Protein AF-A0A182MGD8-F1 (afdb_monomer_lite)

InterPro domains:
  IPR002557 Chitin binding domain [PF01607] (47-99)
  IPR002557 Chitin binding domain [PS50940] (41-101)
  IPR036508 Chitin binding domain superfamily [SSF57625] (47-103)

pLDDT: mean 70.52, std 20.49, range [36.03, 96.44]

Radius of gyration: 28.01 Å; chains: 1; bounding box: 87×65×69 Å

Structure (mmCIF, N/CA/C/O backbone):
data_AF-A0A182MGD8-F1
#
_entry.id   AF-A0A182MGD8-F1
#
loop_
_atom_site.group_PDB
_atom_site.id
_atom_site.type_symbol
_atom_site.label_atom_id
_atom_site.label_alt_id
_atom_site.label_comp_id
_atom_site.label_asym_id
_atom_site.label_entity_id
_atom_site.label_seq_id
_atom_site.pdbx_PDB_ins_code
_atom_site.Cartn_x
_atom_site.Cartn_y
_atom_site.Cartn_z
_atom_site.occupancy
_atom_site.B_iso_or_equiv
_atom_site.auth_seq_id
_atom_site.auth_comp_id
_atom_site.auth_asym_id
_atom_site.auth_atom_id
_atom_site.pdbx_PDB_model_num
ATOM 1 N N . MET A 1 1 ? -35.215 -38.784 -53.516 1.00 38.00 1 MET A N 1
ATOM 2 C CA . MET A 1 1 ? -35.108 -40.258 -53.424 1.00 38.00 1 MET A CA 1
ATOM 3 C C . MET A 1 1 ? -33.955 -40.534 -52.460 1.00 38.00 1 MET A C 1
ATOM 5 O O . MET A 1 1 ? -32.856 -40.111 -52.773 1.00 38.00 1 MET A O 1
ATOM 9 N N . ALA A 1 2 ? -34.233 -40.740 -51.165 1.00 36.03 2 ALA A N 1
ATOM 10 C CA . ALA A 1 2 ? -34.383 -42.044 -50.481 1.00 36.03 2 ALA A CA 1
ATOM 11 C C . ALA A 1 2 ? -33.079 -42.882 -50.556 1.00 36.03 2 ALA A C 1
ATOM 13 O O . ALA A 1 2 ? -32.548 -43.031 -51.644 1.00 36.03 2 ALA A O 1
ATOM 14 N N . ALA A 1 3 ? -32.499 -43.445 -49.492 1.00 43.97 3 ALA A N 1
ATOM 15 C CA . ALA A 1 3 ? -33.046 -43.813 -48.193 1.00 43.97 3 ALA A CA 1
ATOM 16 C C . ALA A 1 3 ? -31.959 -43.903 -47.097 1.00 43.97 3 ALA A C 1
ATOM 18 O O . ALA A 1 3 ? -30.761 -43.964 -47.356 1.00 43.97 3 ALA A O 1
ATOM 19 N N . THR A 1 4 ? -32.474 -43.914 -45.877 1.00 48.12 4 THR A N 1
ATOM 20 C CA . THR A 1 4 ? -31.921 -44.256 -44.564 1.00 48.12 4 THR A CA 1
ATOM 21 C C . THR A 1 4 ? -31.026 -45.497 -44.511 1.00 48.12 4 THR A C 1
ATOM 23 O O . THR A 1 4 ? -31.347 -46.490 -45.156 1.00 48.12 4 THR A O 1
ATOM 26 N N . PHE A 1 5 ? -30.048 -45.500 -43.598 1.00 42.34 5 PHE A N 1
ATOM 27 C CA . PHE A 1 5 ? -29.641 -46.704 -42.866 1.00 42.34 5 PHE A CA 1
ATOM 28 C C . PHE A 1 5 ? -29.402 -46.353 -41.392 1.00 42.34 5 PHE A C 1
ATOM 30 O O . PHE A 1 5 ? -28.516 -45.572 -41.056 1.00 42.34 5 PHE A O 1
ATOM 37 N N . ASP A 1 6 ? -30.259 -46.919 -40.550 1.00 46.91 6 ASP A N 1
ATOM 38 C CA . ASP A 1 6 ? -30.158 -47.011 -39.097 1.00 46.91 6 ASP A CA 1
ATOM 39 C C . ASP A 1 6 ? -29.576 -48.397 -38.774 1.00 46.91 6 ASP A C 1
ATOM 41 O O . ASP A 1 6 ? -30.023 -49.389 -39.357 1.00 46.91 6 ASP A O 1
ATOM 45 N N . TYR A 1 7 ? -28.580 -48.471 -37.889 1.00 38.00 7 TYR A N 1
ATOM 46 C CA . TYR A 1 7 ? -28.274 -49.698 -37.151 1.00 38.00 7 TYR A CA 1
ATOM 47 C C . TYR A 1 7 ? -27.494 -49.355 -35.876 1.00 38.00 7 TYR A C 1
ATOM 49 O O . TYR A 1 7 ? -26.284 -49.118 -35.898 1.00 38.00 7 TYR A O 1
ATOM 57 N N . GLY A 1 8 ? -28.211 -49.276 -34.757 1.00 39.50 8 GLY A N 1
ATOM 58 C CA . GLY A 1 8 ? -27.631 -49.199 -33.420 1.00 39.50 8 GLY A CA 1
ATOM 59 C C . GLY A 1 8 ? -27.069 -50.533 -32.900 1.00 39.50 8 GLY A C 1
ATOM 60 O O . GLY A 1 8 ? -27.438 -51.595 -33.387 1.00 39.50 8 GLY A O 1
ATOM 61 N N . SER A 1 9 ? -26.237 -50.387 -31.853 1.00 38.31 9 SER A N 1
ATOM 62 C CA . SER A 1 9 ? -25.776 -51.361 -30.831 1.00 38.31 9 SER A CA 1
ATOM 63 C C . SER A 1 9 ? -24.936 -52.563 -31.334 1.00 38.31 9 SER A C 1
ATOM 65 O O . SER A 1 9 ? -25.166 -53.101 -32.401 1.00 38.31 9 SER A O 1
ATOM 67 N N . GLU A 1 10 ? -23.893 -53.076 -30.672 1.00 43.12 10 GLU A N 1
ATOM 68 C CA . GLU A 1 10 ? -23.398 -52.997 -29.294 1.00 43.12 10 GLU A CA 1
ATOM 69 C C . GLU A 1 10 ? -22.041 -53.764 -29.226 1.00 43.12 10 GLU A C 1
ATOM 71 O O . GLU A 1 10 ? -21.705 -54.497 -30.151 1.00 43.12 10 GLU A O 1
ATOM 76 N N . VAL A 1 11 ? -21.324 -53.688 -28.091 1.00 38.84 11 VAL A N 1
ATOM 77 C CA . VAL A 1 11 ? -20.239 -54.610 -27.641 1.00 38.84 11 VAL A CA 1
ATOM 78 C C . VAL A 1 11 ? -18.909 -54.535 -28.437 1.00 38.84 11 VAL A C 1
ATOM 80 O O . VAL A 1 11 ? -18.808 -54.919 -29.589 1.00 38.84 11 VAL A O 1
ATOM 83 N N . THR A 1 12 ? -17.757 -54.137 -27.890 1.00 39.09 12 THR A N 1
ATOM 84 C CA . THR A 1 12 ? -17.084 -54.786 -26.757 1.00 39.09 12 THR A CA 1
ATOM 85 C C . THR A 1 12 ? -15.942 -53.895 -26.262 1.00 39.09 12 THR A C 1
ATOM 87 O O . THR A 1 12 ? -15.106 -53.427 -27.031 1.00 39.09 12 THR A O 1
ATOM 90 N N . ARG A 1 13 ? -15.910 -53.679 -24.947 1.00 50.94 13 ARG A N 1
ATOM 91 C CA . ARG A 1 13 ? -14.825 -53.027 -24.213 1.00 50.94 13 ARG A CA 1
ATOM 92 C C . ARG A 1 13 ? -13.530 -53.826 -24.385 1.00 50.94 13 ARG A C 1
ATOM 94 O O . ARG A 1 13 ? -13.480 -54.974 -23.957 1.00 50.94 13 ARG A O 1
ATOM 101 N N . VAL A 1 14 ? -12.474 -53.198 -24.894 1.00 52.28 14 VAL A N 1
ATOM 102 C CA . VAL A 1 14 ? -11.101 -53.625 -24.599 1.00 52.28 14 VAL A CA 1
ATOM 103 C C . VAL A 1 14 ? -10.503 -52.555 -23.700 1.00 52.28 14 VAL A C 1
ATOM 105 O O . VAL A 1 14 ? -10.047 -51.505 -24.143 1.00 52.28 14 VAL A O 1
ATOM 108 N N . ALA A 1 15 ? -10.616 -52.803 -22.399 1.00 48.25 15 ALA A N 1
ATOM 109 C CA . ALA A 1 15 ? -9.824 -52.122 -21.396 1.00 48.25 15 ALA A CA 1
ATOM 110 C C . ALA A 1 15 ? -8.348 -52.468 -21.628 1.00 48.25 15 ALA A C 1
ATOM 112 O O . ALA A 1 15 ? -8.035 -53.631 -21.879 1.00 48.25 15 ALA A O 1
ATOM 113 N N . ASN A 1 16 ? -7.458 -51.478 -21.544 1.00 41.53 16 ASN A N 1
ATOM 114 C CA . ASN A 1 16 ? -6.360 -51.471 -20.571 1.00 41.53 16 ASN A CA 1
ATOM 115 C C . ASN A 1 16 ? -5.402 -50.299 -20.828 1.00 41.53 16 ASN A C 1
ATOM 117 O O . ASN A 1 16 ? -4.716 -50.260 -21.845 1.00 41.53 16 ASN A O 1
ATOM 121 N N . GLY A 1 17 ? -5.278 -49.418 -19.828 1.00 43.91 17 GLY A N 1
ATOM 122 C CA . GLY A 1 17 ? -3.981 -48.812 -19.527 1.00 43.91 17 GLY A CA 1
ATOM 123 C C . GLY A 1 17 ? -3.841 -47.295 -19.626 1.00 43.91 17 GLY A C 1
ATOM 124 O O . GLY A 1 17 ? -2.843 -46.840 -20.171 1.00 43.91 17 GLY A O 1
ATOM 125 N N . LEU A 1 18 ? -4.725 -46.503 -19.014 1.00 52.28 18 LEU A N 1
ATOM 126 C CA . LEU A 1 18 ? -4.308 -45.209 -18.462 1.00 52.28 18 LEU A CA 1
ATOM 127 C C . LEU A 1 18 ? -4.699 -45.178 -16.990 1.00 52.28 18 LEU A C 1
ATOM 129 O O . LEU A 1 18 ? -5.846 -45.402 -16.628 1.00 52.28 18 LEU A O 1
ATOM 133 N N . ARG A 1 19 ? -3.676 -45.036 -16.152 1.00 57.84 19 ARG A N 1
ATOM 134 C CA . ARG A 1 19 ? -3.755 -45.142 -14.701 1.00 57.84 19 ARG A CA 1
ATOM 135 C C . ARG A 1 19 ? -4.538 -43.951 -14.167 1.00 57.84 19 ARG A C 1
ATOM 137 O O . ARG A 1 19 ? -4.042 -42.828 -14.194 1.00 57.84 19 ARG A O 1
ATOM 144 N N . ASP A 1 20 ? -5.723 -44.229 -13.649 1.00 47.41 20 ASP A N 1
ATOM 145 C CA . ASP A 1 20 ? -6.384 -43.381 -12.674 1.00 47.41 20 ASP A CA 1
ATOM 146 C C . ASP A 1 20 ? -5.473 -43.269 -11.446 1.00 47.41 20 ASP A C 1
ATOM 148 O O . ASP A 1 20 ? -5.180 -44.274 -10.795 1.00 47.41 20 ASP A O 1
ATOM 152 N N . ASN A 1 21 ? -5.020 -42.058 -11.112 1.00 48.22 21 ASN A N 1
ATOM 153 C CA . ASN A 1 21 ? -4.635 -41.773 -9.734 1.00 48.22 21 ASN A CA 1
ATOM 154 C C . ASN A 1 21 ? -5.731 -40.934 -9.088 1.00 48.22 21 ASN A C 1
ATOM 156 O O . ASN A 1 21 ? -5.732 -39.704 -9.118 1.00 48.22 21 ASN A O 1
ATOM 160 N N . GLN A 1 22 ? -6.701 -41.691 -8.588 1.00 53.28 22 GLN A N 1
ATOM 16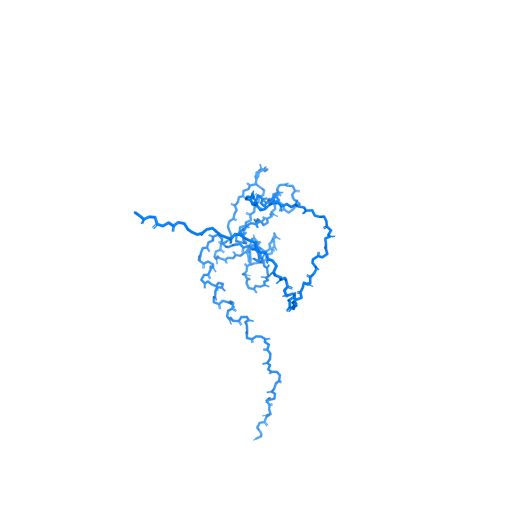1 C CA . GLN A 1 22 ? -7.630 -41.405 -7.511 1.00 53.28 22 GLN A CA 1
ATOM 162 C C . GLN A 1 22 ? -7.348 -40.092 -6.754 1.00 53.28 22 GLN A C 1
ATOM 164 O O . GLN A 1 22 ? -6.451 -39.994 -5.917 1.00 53.28 22 GLN A O 1
ATOM 169 N N . HIS A 1 23 ? -8.189 -39.088 -6.998 1.00 48.56 23 HIS A N 1
ATOM 170 C CA . HIS A 1 23 ? -8.387 -37.980 -6.073 1.00 48.56 23 HIS A CA 1
ATOM 171 C C . HIS A 1 23 ? -9.139 -38.518 -4.848 1.00 48.56 23 HIS A C 1
ATOM 173 O O . HIS A 1 23 ? -10.314 -38.884 -4.943 1.00 48.56 23 HIS A O 1
ATOM 179 N N . CYS A 1 24 ? -8.459 -38.604 -3.705 1.00 60.12 24 CYS A N 1
ATOM 180 C CA . CYS A 1 24 ? -9.096 -38.942 -2.438 1.00 60.12 24 CYS A CA 1
ATOM 181 C C . CYS A 1 24 ? -10.016 -37.793 -2.017 1.00 60.12 24 CYS A C 1
ATOM 183 O O . CYS A 1 24 ? -9.575 -36.715 -1.627 1.00 60.12 24 CYS A O 1
ATOM 185 N N . THR A 1 25 ? -11.315 -38.047 -2.119 1.00 59.75 25 THR A N 1
ATOM 186 C CA . THR A 1 25 ? -12.393 -37.191 -1.647 1.00 59.75 25 THR A CA 1
ATOM 187 C C . THR A 1 25 ? -12.327 -36.990 -0.135 1.00 59.75 25 THR A C 1
ATOM 189 O O . THR A 1 25 ? -12.546 -37.932 0.626 1.00 59.75 25 THR A O 1
ATOM 192 N N . SER A 1 26 ? -12.198 -35.741 0.298 1.00 53.34 26 SER A N 1
ATOM 193 C CA . SER A 1 26 ? -12.867 -35.264 1.507 1.00 53.34 26 SER A CA 1
ATOM 194 C C . SER A 1 26 ? -13.467 -33.878 1.249 1.00 53.34 26 SER A C 1
ATOM 196 O O . SER A 1 26 ? -12.774 -32.902 1.001 1.00 53.34 26 SER A O 1
ATOM 198 N N . GLY A 1 27 ? -14.804 -33.864 1.220 1.00 52.81 27 GLY A N 1
ATOM 199 C CA . GLY A 1 27 ? -15.729 -32.732 1.348 1.00 52.81 27 GLY A CA 1
ATOM 200 C C . GLY A 1 27 ? -15.234 -31.315 1.043 1.00 52.81 27 GLY A C 1
ATOM 201 O O . GLY A 1 27 ? -14.573 -30.694 1.859 1.00 52.81 27 GLY A O 1
ATOM 202 N N . HIS A 1 28 ? -15.710 -30.736 -0.060 1.00 53.28 28 HIS A N 1
ATOM 203 C CA . HIS A 1 28 ? -16.777 -29.721 -0.071 1.00 53.28 28 HIS A CA 1
ATOM 204 C C . HIS A 1 28 ? -16.834 -29.069 -1.459 1.00 53.28 28 HIS A C 1
ATOM 206 O O . HIS A 1 28 ? -15.906 -28.411 -1.918 1.00 53.28 28 HIS A O 1
ATOM 212 N N . ARG A 1 29 ? -17.976 -29.241 -2.133 1.00 67.62 29 ARG A N 1
ATOM 213 C CA . ARG A 1 29 ? -18.335 -28.513 -3.354 1.00 67.62 29 ARG A CA 1
ATOM 214 C C . ARG A 1 29 ? -18.252 -27.008 -3.095 1.00 67.62 29 ARG A C 1
ATOM 216 O O . ARG A 1 29 ? -19.014 -26.536 -2.256 1.00 67.62 29 ARG A O 1
ATOM 223 N N . LYS A 1 30 ?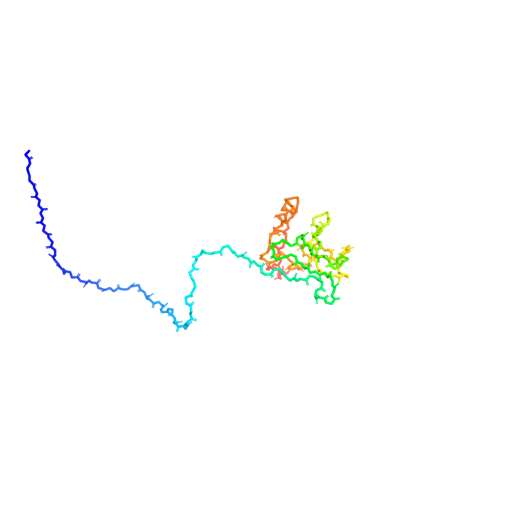 -17.513 -26.247 -3.905 1.00 47.22 30 LYS A N 1
ATOM 224 C CA . LYS A 1 30 ? -17.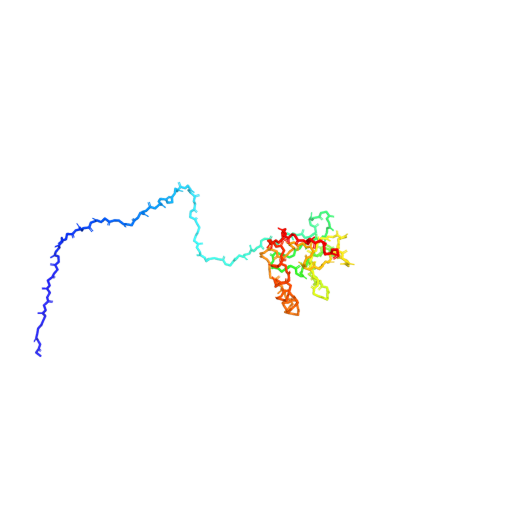956 -24.900 -4.296 1.00 47.22 30 LYS A CA 1
ATOM 225 C C . LYS A 1 30 ? -17.702 -24.669 -5.779 1.00 47.22 30 LYS A C 1
ATOM 227 O O . LYS A 1 30 ? -16.628 -24.918 -6.310 1.00 47.22 30 LYS A O 1
ATOM 232 N N . ARG A 1 31 ? -18.794 -24.282 -6.427 1.00 52.81 31 ARG A N 1
ATOM 233 C CA . ARG A 1 31 ? -18.931 -23.956 -7.839 1.00 52.81 31 ARG A CA 1
ATOM 234 C C . ARG A 1 31 ? -18.006 -22.786 -8.180 1.00 52.81 31 ARG A C 1
ATOM 236 O O . ARG A 1 31 ? -17.889 -21.850 -7.395 1.00 52.81 31 ARG A O 1
ATOM 243 N N . LEU A 1 32 ? -17.396 -22.847 -9.359 1.00 63.09 32 LEU A N 1
ATOM 244 C CA . LEU A 1 32 ? -16.816 -21.687 -10.029 1.00 63.09 32 LEU A CA 1
ATOM 245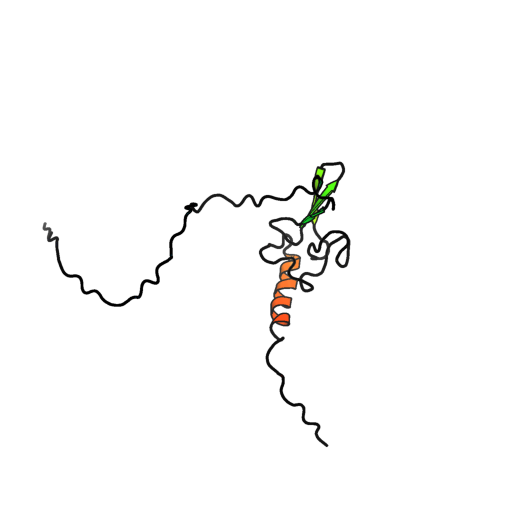 C C . LEU A 1 32 ? -17.941 -20.683 -10.345 1.00 63.09 32 LEU A C 1
ATOM 247 O O . LEU A 1 32 ? -19.059 -21.105 -10.641 1.00 63.09 32 LEU A O 1
ATOM 251 N N . ALA A 1 33 ? -17.600 -19.392 -10.317 1.00 53.97 33 ALA A N 1
ATOM 252 C CA . ALA A 1 33 ? -18.427 -18.209 -10.607 1.00 53.97 33 ALA A CA 1
ATOM 253 C C . ALA A 1 33 ? -19.083 -17.502 -9.401 1.00 53.97 33 ALA A C 1
ATOM 255 O O . ALA A 1 33 ? -20.293 -17.525 -9.201 1.00 53.97 33 ALA A O 1
ATOM 256 N N . SER A 1 34 ? -18.258 -16.755 -8.667 1.00 44.12 34 SER A N 1
ATOM 257 C CA . SER A 1 34 ? -18.611 -15.434 -8.135 1.00 44.12 34 SER A CA 1
ATOM 258 C C . SER A 1 34 ? -17.307 -14.677 -7.901 1.00 44.12 34 SER A C 1
ATOM 260 O O . SER A 1 34 ? -16.424 -15.202 -7.225 1.00 44.12 34 SER A O 1
ATOM 262 N N . ALA A 1 35 ? -17.175 -13.496 -8.507 1.00 51.94 35 ALA A N 1
ATOM 263 C CA . ALA A 1 35 ? -16.066 -12.565 -8.331 1.00 51.94 35 ALA A CA 1
ATOM 264 C C . ALA A 1 35 ? -15.555 -12.576 -6.883 1.00 51.94 35 ALA A C 1
ATOM 266 O O . ALA A 1 35 ? -16.349 -12.421 -5.952 1.00 51.94 35 ALA A O 1
ATOM 267 N N . GLN A 1 36 ? -14.252 -12.802 -6.695 1.00 48.56 36 GLN A N 1
ATOM 268 C CA . GLN A 1 36 ? -13.641 -12.721 -5.377 1.00 48.56 36 GLN A CA 1
ATOM 269 C C . GLN A 1 36 ? -13.814 -11.292 -4.858 1.00 48.56 36 GLN A C 1
ATOM 271 O O . GLN A 1 36 ? -13.047 -10.399 -5.203 1.00 48.56 36 GLN A O 1
ATOM 276 N N . ARG A 1 37 ? -14.822 -11.073 -4.011 1.00 56.50 37 ARG A N 1
ATOM 277 C CA . ARG A 1 37 ? -14.713 -10.064 -2.963 1.00 56.50 37 ARG A CA 1
ATOM 278 C C . ARG A 1 37 ? -13.605 -10.581 -2.057 1.00 56.50 37 ARG A C 1
ATOM 280 O O . ARG A 1 37 ? -13.842 -11.431 -1.210 1.00 56.50 37 ARG A O 1
ATOM 287 N N . GLN A 1 38 ? -12.373 -10.203 -2.370 1.00 63.19 38 GLN A N 1
ATOM 288 C CA . GLN A 1 38 ? -11.273 -10.337 -1.435 1.00 63.19 38 GLN A CA 1
ATOM 289 C C . GLN A 1 38 ? -11.665 -9.474 -0.230 1.00 63.19 38 GLN A C 1
ATOM 291 O O . GLN A 1 38 ? -11.924 -8.281 -0.397 1.00 63.19 38 GLN A O 1
ATOM 296 N N . ASP A 1 39 ? -11.833 -10.091 0.938 1.00 82.75 39 ASP A N 1
ATOM 297 C CA . ASP A 1 39 ? -12.234 -9.386 2.155 1.00 82.75 39 ASP A CA 1
ATOM 298 C C . ASP A 1 39 ? -11.094 -8.444 2.571 1.00 82.75 39 ASP A C 1
ATOM 300 O O . ASP A 1 39 ? -10.111 -8.862 3.181 1.00 82.75 39 ASP A O 1
ATOM 304 N N . GLN A 1 40 ? -11.198 -7.173 2.176 1.00 91.19 40 GLN A N 1
ATOM 305 C CA . GLN A 1 40 ? -10.264 -6.124 2.571 1.00 91.19 40 GLN A CA 1
ATOM 306 C C . GLN A 1 40 ? -10.375 -5.890 4.080 1.00 91.19 40 GLN A C 1
ATOM 308 O O . GLN A 1 40 ? -11.460 -5.609 4.595 1.00 91.19 40 GLN A O 1
ATOM 313 N N . GLU A 1 41 ? -9.252 -5.998 4.790 1.00 92.44 41 GLU A N 1
ATOM 314 C CA . GLU A 1 41 ? -9.207 -5.690 6.217 1.00 92.44 41 GLU A CA 1
ATOM 315 C C . GLU A 1 41 ? -9.459 -4.194 6.442 1.00 92.44 41 GLU A C 1
ATOM 317 O O . GLU A 1 41 ? -9.014 -3.347 5.668 1.00 92.44 41 GLU A O 1
ATOM 322 N N . ASP A 1 42 ? -10.194 -3.872 7.504 1.00 92.50 42 ASP A N 1
ATOM 323 C CA . ASP A 1 42 ? -10.548 -2.503 7.865 1.00 92.50 42 ASP A CA 1
ATOM 324 C C . ASP A 1 42 ? -9.375 -1.838 8.613 1.00 92.50 42 ASP A C 1
ATOM 326 O O . ASP A 1 42 ? -9.096 -2.223 9.760 1.00 92.50 42 ASP A O 1
ATOM 330 N N . PRO A 1 43 ? -8.692 -0.829 8.031 1.00 94.69 43 PRO A N 1
ATOM 331 C CA . PRO A 1 43 ? -7.539 -0.190 8.663 1.00 94.69 43 PRO A CA 1
ATOM 332 C C . PRO A 1 43 ? -7.889 0.405 10.024 1.00 94.69 43 PRO A C 1
ATOM 334 O O . PRO A 1 43 ? -7.056 0.362 10.927 1.00 94.69 43 PRO A O 1
ATOM 337 N N . CYS A 1 44 ? -9.114 0.905 10.213 1.00 94.81 44 CYS A N 1
ATOM 338 C CA . CYS A 1 44 ? -9.536 1.561 11.447 1.00 94.81 44 CYS A CA 1
ATOM 339 C C . CYS A 1 44 ? -9.691 0.592 12.622 1.00 94.81 44 CYS A C 1
ATOM 341 O O . CYS A 1 44 ? -9.634 1.017 13.777 1.00 94.81 44 CYS A O 1
ATOM 343 N N . LYS A 1 45 ? -9.850 -0.707 12.347 1.00 94.50 45 LYS A N 1
ATOM 344 C CA . LYS A 1 45 ? -9.901 -1.760 13.373 1.00 94.50 45 LYS A CA 1
ATOM 345 C C . LYS A 1 45 ? -8.522 -2.303 13.727 1.00 94.50 45 LYS A C 1
ATOM 347 O O . LYS A 1 45 ? -8.354 -2.909 14.786 1.00 94.50 45 LYS A O 1
ATOM 352 N N . THR A 1 46 ? -7.527 -2.076 12.874 1.00 92.12 46 THR A N 1
ATOM 353 C CA . THR A 1 46 ? -6.156 -2.513 13.135 1.00 92.12 46 THR A CA 1
ATOM 354 C C . THR A 1 46 ? -5.435 -1.561 14.086 1.00 92.12 46 THR A C 1
ATOM 356 O O . THR A 1 46 ? -5.618 -0.345 14.056 1.00 92.12 46 THR A O 1
ATOM 359 N N . LYS A 1 47 ? -4.524 -2.100 14.905 1.00 90.88 47 LYS A N 1
ATOM 360 C CA . LYS A 1 47 ? -3.674 -1.282 15.793 1.00 90.88 47 LYS A CA 1
ATOM 361 C C . LYS A 1 47 ? -2.760 -0.333 15.014 1.00 90.88 47 LYS A C 1
ATOM 363 O O . LYS A 1 47 ? -2.426 0.744 15.499 1.00 90.88 47 LYS A O 1
ATOM 368 N N . SER A 1 48 ? -2.356 -0.739 13.812 1.00 90.56 48 SER A N 1
ATOM 369 C CA . SER A 1 48 ? -1.479 0.045 12.948 1.00 90.56 48 SER A CA 1
ATOM 370 C C . SER A 1 48 ? -2.199 1.232 12.310 1.00 90.56 48 SER A C 1
ATOM 372 O O . SER A 1 48 ? -1.526 2.198 11.964 1.00 90.56 48 SER A O 1
ATOM 374 N N . LYS A 1 49 ? -3.535 1.203 12.194 1.00 94.00 49 LYS A N 1
ATOM 375 C CA . LYS A 1 49 ? -4.327 2.142 11.381 1.00 94.00 49 LYS A CA 1
ATOM 376 C C . LYS A 1 49 ? -3.995 2.122 9.886 1.00 94.00 49 LYS A C 1
ATOM 378 O O . LYS A 1 49 ? -4.442 3.003 9.167 1.00 94.00 49 LYS A O 1
ATOM 383 N N . VAL A 1 50 ? -3.222 1.138 9.430 1.00 94.06 50 VAL A N 1
ATOM 384 C CA . VAL A 1 50 ? -2.744 1.012 8.050 1.00 94.06 50 VAL A CA 1
ATOM 385 C C . VAL A 1 50 ? -2.708 -0.467 7.682 1.00 94.06 50 VAL A C 1
ATOM 387 O O . VAL A 1 50 ? -2.169 -1.264 8.457 1.00 94.06 50 VAL A O 1
ATOM 390 N N . VAL A 1 51 ? -3.244 -0.829 6.518 1.00 94.56 51 VAL A N 1
ATOM 391 C CA . VAL A 1 51 ? -3.249 -2.198 5.971 1.00 94.56 51 VAL A CA 1
ATOM 392 C C . VAL A 1 51 ? -2.973 -2.182 4.471 1.00 94.56 51 VAL A C 1
ATOM 394 O O . VAL A 1 51 ? -3.290 -1.212 3.796 1.00 94.56 51 VAL A O 1
ATOM 397 N N . GLY A 1 52 ? -2.392 -3.253 3.933 1.00 93.44 52 GLY A N 1
ATOM 398 C CA . GLY A 1 52 ? -2.169 -3.372 2.488 1.00 93.44 52 GLY A CA 1
ATOM 399 C C . GLY A 1 52 ? -3.465 -3.666 1.734 1.00 93.44 52 GLY A C 1
ATOM 400 O O . GLY A 1 52 ? -4.383 -4.280 2.288 1.00 93.44 52 GLY A O 1
ATOM 401 N N . ASP A 1 53 ? -3.534 -3.261 0.467 1.00 93.69 53 ASP A N 1
ATOM 402 C CA . ASP A 1 53 ? -4.650 -3.640 -0.394 1.00 93.69 53 ASP A CA 1
ATOM 403 C C . ASP A 1 53 ? -4.587 -5.138 -0.743 1.00 93.69 53 ASP A C 1
ATOM 405 O O . ASP A 1 53 ? -3.523 -5.741 -0.931 1.00 93.69 53 ASP A O 1
ATOM 409 N N . VAL A 1 54 ? -5.747 -5.789 -0.782 1.00 91.81 54 VAL A N 1
ATOM 410 C CA . VAL A 1 54 ? -5.854 -7.225 -1.068 1.00 91.81 54 VAL A CA 1
ATOM 411 C C . VAL A 1 54 ? -5.508 -7.570 -2.515 1.00 91.81 54 VAL A C 1
ATOM 413 O O . VAL A 1 54 ? -4.961 -8.648 -2.754 1.00 91.81 54 VAL A O 1
ATOM 416 N N . THR A 1 55 ? -5.746 -6.654 -3.451 1.00 90.56 55 THR A N 1
ATOM 417 C CA . THR A 1 55 ? -5.558 -6.859 -4.892 1.00 90.56 55 THR A CA 1
ATOM 418 C C . THR A 1 55 ? -4.241 -6.271 -5.376 1.00 90.56 55 THR A C 1
ATOM 420 O O . THR A 1 55 ? -3.534 -6.921 -6.144 1.00 90.56 55 THR A O 1
ATOM 423 N N . TYR A 1 56 ? -3.900 -5.067 -4.921 1.00 90.88 56 TYR A N 1
ATOM 424 C CA . TYR A 1 56 ? -2.784 -4.280 -5.431 1.00 90.88 56 TYR A CA 1
ATOM 425 C C . TYR A 1 56 ? -1.663 -4.162 -4.397 1.00 90.88 56 TYR A C 1
ATOM 427 O O . TYR A 1 56 ? -1.899 -3.805 -3.249 1.00 90.88 56 TYR A O 1
ATOM 435 N N . CYS A 1 57 ? -0.423 -4.459 -4.778 1.00 91.75 57 CYS A N 1
ATOM 436 C CA . CYS A 1 57 ? 0.703 -4.384 -3.842 1.00 91.75 57 CYS A CA 1
ATOM 437 C C . CYS A 1 57 ? 1.338 -2.993 -3.739 1.00 91.75 57 CYS A C 1
ATOM 439 O O . CYS A 1 57 ? 2.077 -2.731 -2.794 1.00 91.75 57 CYS A O 1
ATOM 441 N N . ASP A 1 58 ? 1.045 -2.092 -4.672 1.00 91.56 58 ASP A N 1
ATOM 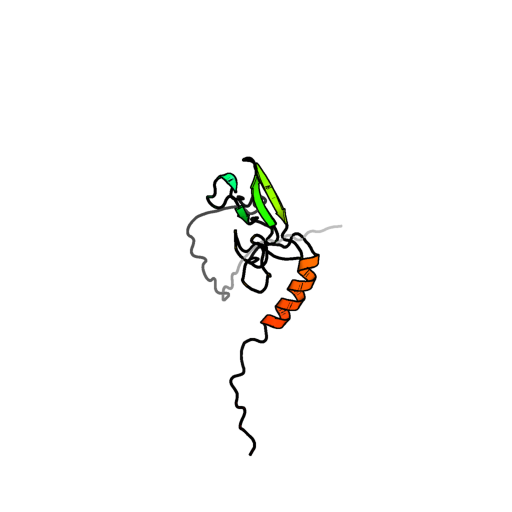442 C CA . ASP A 1 58 ? 1.421 -0.676 -4.635 1.00 91.56 58 ASP A CA 1
ATOM 443 C C . ASP A 1 58 ? 0.368 0.199 -3.940 1.00 91.56 58 ASP A C 1
ATOM 445 O O . ASP A 1 58 ? 0.475 1.422 -3.973 1.00 91.56 58 ASP A O 1
ATOM 449 N N . ARG A 1 59 ? -0.626 -0.415 -3.284 1.00 92.75 59 ARG A N 1
ATOM 450 C CA . ARG A 1 59 ? -1.712 0.269 -2.581 1.00 92.75 59 ARG A CA 1
ATOM 451 C C . ARG A 1 59 ? -1.839 -0.152 -1.133 1.00 92.75 59 ARG A C 1
ATOM 453 O O . ARG A 1 59 ? -1.632 -1.313 -0.770 1.00 92.75 59 ARG A O 1
ATOM 460 N N . TYR A 1 60 ? -2.257 0.798 -0.313 1.00 94.31 60 TYR A N 1
ATOM 461 C CA . TYR A 1 60 ? -2.570 0.567 1.085 1.00 94.31 60 TYR A CA 1
ATOM 462 C C . TYR A 1 60 ? -3.729 1.449 1.540 1.00 94.31 60 TYR A C 1
ATOM 464 O O . TYR A 1 60 ? -3.984 2.518 0.995 1.00 94.31 60 TYR A O 1
ATOM 472 N N . TRP A 1 61 ? -4.433 0.979 2.559 1.00 95.56 61 TRP A N 1
ATOM 473 C CA . TRP A 1 61 ? -5.523 1.682 3.207 1.00 95.56 61 TRP A CA 1
ATOM 474 C C . TRP A 1 61 ? -5.045 2.249 4.536 1.00 95.56 61 TRP A C 1
ATOM 476 O O . TRP A 1 61 ? -4.433 1.532 5.331 1.00 95.56 61 TRP A O 1
ATOM 486 N N . GLU A 1 62 ? -5.362 3.509 4.807 1.00 95.00 62 GLU A N 1
ATOM 487 C CA . GLU A 1 62 ? -5.058 4.185 6.064 1.00 95.00 62 GLU A CA 1
ATOM 488 C C . GLU A 1 62 ? -6.328 4.756 6.694 1.00 95.00 62 GLU A C 1
ATOM 490 O O . GLU A 1 62 ? -7.216 5.266 6.021 1.00 95.00 62 GLU A O 1
ATOM 495 N N . CYS A 1 63 ? -6.433 4.649 8.015 1.00 96.44 63 CYS A N 1
ATOM 496 C CA . CYS A 1 63 ? -7.565 5.183 8.750 1.00 96.44 63 CYS A CA 1
ATOM 497 C C . CYS A 1 63 ? -7.341 6.654 9.106 1.00 96.44 63 CYS A C 1
ATOM 499 O O . CYS A 1 63 ? -6.586 6.970 10.033 1.00 96.44 63 CYS A O 1
ATOM 501 N N . ILE A 1 64 ? -8.079 7.542 8.445 1.00 95.62 64 ILE A N 1
ATOM 502 C CA . ILE A 1 64 ? -8.041 8.987 8.665 1.00 95.62 64 ILE A CA 1
ATOM 503 C C . ILE A 1 64 ? -9.415 9.444 9.128 1.00 95.62 64 ILE A C 1
ATOM 505 O O . ILE A 1 64 ? -10.422 9.170 8.492 1.00 95.62 64 ILE A O 1
ATOM 509 N N . ASN A 1 65 ? -9.483 10.130 10.271 1.00 94.81 65 ASN A N 1
ATOM 510 C CA . ASN A 1 65 ? -10.752 10.610 10.839 1.00 94.81 65 ASN A CA 1
ATOM 511 C C . ASN A 1 65 ? -11.836 9.514 10.958 1.00 94.81 65 ASN A C 1
ATOM 513 O O . ASN A 1 65 ? -13.026 9.783 10.813 1.00 94.81 65 ASN A O 1
ATOM 517 N N . SER A 1 66 ? -11.424 8.280 11.270 1.00 93.50 66 SER A N 1
ATOM 518 C CA . SER A 1 66 ? -12.293 7.089 11.340 1.00 93.50 66 SER A CA 1
ATOM 519 C C . SER A 1 66 ? -12.884 6.639 9.998 1.00 93.50 66 SER A C 1
ATOM 521 O O . SER A 1 66 ? -13.851 5.881 9.990 1.00 93.50 66 SER A O 1
ATOM 523 N N . GLN A 1 67 ? -12.306 7.081 8.881 1.00 95.56 67 GLN A N 1
ATOM 524 C CA . GLN A 1 67 ? -12.639 6.639 7.532 1.00 95.56 67 GLN A CA 1
ATOM 525 C C . GLN A 1 67 ? -11.426 5.949 6.887 1.00 95.56 67 GLN A C 1
ATOM 527 O O . GLN A 1 67 ? -10.302 6.435 7.039 1.00 95.56 67 GLN A O 1
ATOM 532 N N . PRO A 1 68 ? -11.619 4.801 6.216 1.00 95.12 68 PRO A N 1
ATOM 533 C CA . PRO A 1 68 ? -10.567 4.157 5.446 1.00 95.12 68 PRO A CA 1
ATOM 534 C C . PRO A 1 68 ? -10.341 4.916 4.133 1.00 95.12 68 PRO A C 1
ATOM 536 O O . PRO A 1 68 ? -11.217 4.961 3.274 1.00 95.12 68 PRO A O 1
ATOM 539 N N . GLU A 1 69 ? -9.146 5.463 3.970 1.00 95.44 69 GLU A N 1
ATOM 540 C CA . GLU A 1 69 ? -8.704 6.166 2.768 1.00 95.44 69 GLU A CA 1
ATOM 541 C C . GLU A 1 69 ? -7.666 5.321 2.022 1.00 95.44 69 GLU A C 1
ATOM 543 O O . GLU A 1 69 ? -6.833 4.657 2.645 1.00 95.44 69 GLU A O 1
ATOM 548 N N . LEU A 1 70 ? -7.727 5.325 0.689 1.00 94.31 70 LEU A N 1
ATOM 549 C CA . LEU A 1 70 ? -6.826 4.560 -0.174 1.00 94.31 70 LEU A CA 1
ATOM 550 C C . LEU A 1 70 ? -5.644 5.424 -0.620 1.00 94.31 70 LEU A C 1
ATOM 552 O O . LEU A 1 70 ? -5.832 6.529 -1.127 1.00 94.31 70 LEU A O 1
ATOM 556 N N . TYR A 1 71 ? -4.441 4.870 -0.511 1.00 93.56 71 TYR A N 1
ATOM 557 C CA . TYR A 1 71 ? -3.192 5.508 -0.901 1.00 93.56 71 TYR A CA 1
ATOM 558 C C . TYR A 1 71 ? -2.371 4.621 -1.834 1.00 93.56 71 TYR A C 1
ATOM 560 O O . TYR A 1 71 ? -2.342 3.397 -1.690 1.00 93.56 71 TYR A O 1
ATOM 568 N N . ASP A 1 72 ? -1.675 5.267 -2.770 1.00 92.44 72 ASP A N 1
ATOM 569 C CA . ASP A 1 72 ? -0.715 4.641 -3.676 1.00 92.44 72 ASP A CA 1
ATOM 570 C C . ASP A 1 72 ? 0.722 4.918 -3.202 1.00 92.44 72 ASP A C 1
ATOM 572 O O . ASP A 1 72 ? 1.066 6.033 -2.796 1.00 92.44 72 ASP A O 1
ATOM 576 N N . CYS A 1 73 ? 1.593 3.917 -3.306 1.00 91.94 73 CYS A N 1
ATOM 577 C CA . CYS A 1 73 ? 3.020 4.078 -3.067 1.00 91.94 73 CYS A CA 1
ATOM 578 C C . CYS A 1 73 ? 3.681 4.888 -4.208 1.00 91.94 73 CYS A C 1
ATOM 580 O O . CYS A 1 73 ? 3.496 4.577 -5.390 1.00 91.94 73 CYS A O 1
ATOM 582 N N . PRO A 1 74 ? 4.500 5.912 -3.897 1.00 90.00 74 PRO A N 1
ATOM 583 C CA . PRO A 1 74 ? 5.125 6.759 -4.911 1.00 90.00 74 PRO A CA 1
ATOM 584 C C . PRO A 1 74 ? 6.256 6.032 -5.650 1.00 90.00 74 PRO A C 1
ATOM 586 O O . PRO A 1 74 ? 6.801 5.047 -5.159 1.00 90.00 74 PRO A O 1
ATOM 589 N N . ASN A 1 75 ? 6.661 6.557 -6.813 1.00 85.62 75 ASN A N 1
ATOM 590 C CA . ASN A 1 75 ? 7.841 6.113 -7.583 1.00 85.62 75 ASN A CA 1
ATOM 591 C C . ASN A 1 75 ? 7.893 4.610 -7.898 1.00 85.62 75 ASN A C 1
ATOM 593 O O . ASN A 1 75 ? 8.966 4.049 -8.116 1.00 85.62 75 ASN A O 1
ATOM 597 N N . GLY A 1 76 ? 6.736 3.955 -7.915 1.00 83.88 76 GLY A N 1
ATOM 598 C CA . GLY A 1 76 ? 6.649 2.529 -8.157 1.00 83.88 76 GLY A CA 1
ATOM 599 C C . GLY A 1 76 ? 7.163 1.640 -7.022 1.00 83.88 76 GLY A C 1
ATOM 600 O O . GLY A 1 76 ? 7.624 0.520 -7.256 1.00 83.88 76 GLY A O 1
ATOM 601 N N . LEU A 1 77 ? 7.108 2.149 -5.795 1.00 90.38 77 LEU A N 1
ATOM 602 C CA . LEU A 1 77 ? 7.311 1.354 -4.594 1.00 90.38 77 LEU A CA 1
ATOM 603 C C . LEU A 1 77 ? 6.081 0.486 -4.302 1.00 90.38 77 LEU A C 1
ATOM 605 O O . LEU A 1 77 ? 5.007 0.670 -4.870 1.00 90.38 77 LEU A O 1
ATOM 609 N N . VAL A 1 78 ? 6.251 -0.463 -3.390 1.00 92.38 78 VAL A N 1
ATOM 610 C CA . VAL A 1 78 ? 5.213 -1.400 -2.959 1.00 92.38 78 VAL A CA 1
ATOM 611 C C . VAL A 1 78 ? 5.075 -1.357 -1.445 1.00 92.38 78 VAL A C 1
ATOM 613 O O . VAL A 1 78 ? 6.040 -1.067 -0.733 1.00 92.38 78 VAL A O 1
ATOM 616 N N . PHE A 1 79 ? 3.878 -1.624 -0.939 1.00 93.94 79 PHE A N 1
ATOM 617 C CA . PHE A 1 79 ? 3.591 -1.535 0.483 1.00 93.94 79 PHE A CA 1
ATOM 618 C C . PHE A 1 79 ? 4.335 -2.628 1.264 1.00 93.94 79 PHE A C 1
ATOM 620 O O . PHE A 1 79 ? 4.093 -3.822 1.098 1.00 93.94 79 PHE A O 1
ATOM 627 N N . ALA A 1 80 ? 5.233 -2.203 2.150 1.00 92.88 80 ALA A N 1
ATOM 628 C CA . ALA A 1 80 ? 6.057 -3.055 3.005 1.00 92.88 80 ALA A CA 1
ATOM 629 C C . ALA A 1 80 ? 5.569 -3.098 4.467 1.00 92.88 80 ALA A C 1
ATOM 631 O O . ALA A 1 80 ? 6.074 -3.886 5.276 1.00 92.88 80 ALA A O 1
ATOM 632 N N . GLY A 1 81 ? 4.592 -2.257 4.821 1.00 91.06 81 GLY A N 1
ATOM 633 C CA . GLY A 1 81 ? 4.022 -2.151 6.164 1.00 91.06 81 GLY A CA 1
ATOM 634 C C . GLY A 1 81 ? 4.347 -0.827 6.852 1.00 91.06 81 GLY A C 1
ATOM 635 O O . GLY A 1 81 ? 5.336 -0.170 6.543 1.00 91.06 81 GLY A O 1
ATOM 636 N N . LYS A 1 82 ? 3.532 -0.439 7.837 1.00 88.94 82 LYS A N 1
ATOM 637 C CA . LYS A 1 82 ? 3.699 0.829 8.561 1.00 88.94 82 LYS A CA 1
ATOM 638 C C . LYS A 1 82 ? 5.102 0.968 9.172 1.00 88.94 82 LYS A C 1
ATOM 640 O O . LYS A 1 82 ? 5.573 0.051 9.845 1.00 88.94 82 LYS A O 1
ATOM 645 N N . HIS A 1 83 ? 5.730 2.130 8.974 1.00 86.25 83 HIS A N 1
ATOM 646 C CA . HIS A 1 83 ? 7.091 2.451 9.437 1.00 86.25 83 HIS A CA 1
ATOM 647 C C . HIS A 1 83 ? 8.191 1.524 8.894 1.00 86.25 83 HIS A C 1
ATOM 649 O O . HIS A 1 83 ? 9.254 1.397 9.502 1.00 86.25 83 HIS A O 1
ATOM 655 N N . ARG A 1 84 ? 7.947 0.856 7.764 1.00 88.44 84 ARG A N 1
ATOM 656 C CA . ARG A 1 84 ? 8.956 0.072 7.049 1.00 88.44 84 ARG A CA 1
ATOM 657 C C . ARG A 1 84 ? 9.317 0.715 5.717 1.00 88.44 84 ARG A C 1
ATOM 659 O O . ARG A 1 84 ? 8.703 1.685 5.286 1.00 88.44 84 ARG A O 1
ATOM 666 N N . GLY A 1 85 ? 10.322 0.137 5.073 1.00 88.44 85 GLY A N 1
ATOM 667 C CA . GLY A 1 85 ? 10.743 0.541 3.744 1.00 88.44 85 GLY A CA 1
ATOM 668 C C . GLY A 1 85 ? 11.531 1.844 3.719 1.00 88.44 85 GLY A C 1
ATOM 669 O O . GLY A 1 85 ? 12.117 2.266 4.715 1.00 88.44 85 GLY A O 1
ATOM 670 N N . VAL A 1 86 ? 11.592 2.433 2.529 1.00 86.44 86 VAL A N 1
ATOM 671 C CA . VAL A 1 86 ? 12.397 3.626 2.236 1.00 86.44 86 VAL A CA 1
ATOM 672 C C . VAL A 1 86 ? 11.615 4.902 2.541 1.00 86.44 86 VAL A C 1
ATOM 674 O O . VAL A 1 86 ? 12.216 5.912 2.899 1.00 86.44 86 VAL A O 1
ATOM 677 N N . THR A 1 87 ? 10.286 4.869 2.417 1.00 83.69 87 THR A N 1
ATOM 678 C CA . THR A 1 87 ? 9.422 6.029 2.667 1.00 83.69 87 THR A CA 1
ATOM 679 C C . THR A 1 87 ? 8.036 5.579 3.111 1.00 83.69 87 THR A C 1
ATOM 681 O O . THR A 1 87 ? 7.467 4.703 2.475 1.00 83.69 87 THR A O 1
ATOM 684 N N . GLU A 1 88 ? 7.516 6.140 4.207 1.00 84.56 88 GLU A N 1
ATOM 685 C CA . GLU A 1 88 ? 6.119 6.004 4.671 1.00 84.56 88 GLU A CA 1
ATOM 686 C C . GLU A 1 88 ? 5.477 4.602 4.544 1.00 84.56 88 GLU A C 1
ATOM 688 O O . GLU A 1 88 ? 4.295 4.458 4.255 1.00 84.56 88 GLU A O 1
ATOM 693 N N . GLY A 1 89 ? 6.237 3.528 4.778 1.00 89.50 89 GLY A N 1
ATOM 694 C CA . GLY A 1 89 ? 5.719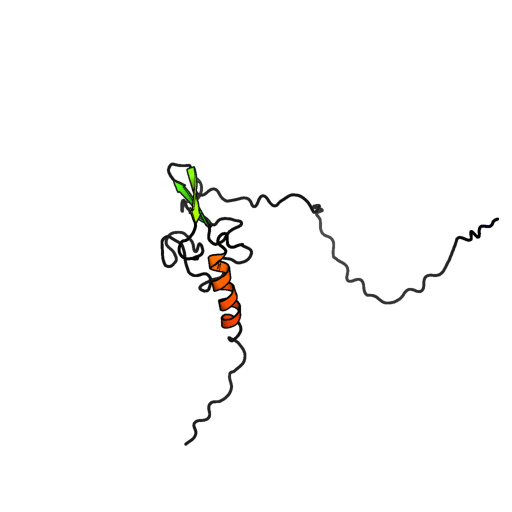 2.160 4.685 1.00 89.50 89 GLY A CA 1
ATOM 695 C C . GLY A 1 89 ? 5.779 1.508 3.301 1.00 89.50 89 GLY A C 1
ATOM 696 O O . GLY A 1 89 ? 5.302 0.385 3.142 1.00 89.50 89 GLY A O 1
ATOM 697 N N . CYS A 1 90 ? 6.397 2.163 2.323 1.00 93.12 90 CYS A N 1
ATOM 698 C CA . CYS A 1 90 ? 6.659 1.662 0.981 1.00 93.12 90 CYS A CA 1
ATOM 699 C C . CYS A 1 90 ? 8.148 1.307 0.802 1.00 93.12 90 CYS A C 1
ATOM 701 O O . CYS A 1 90 ? 9.053 2.023 1.247 1.00 93.12 90 CYS A O 1
ATOM 703 N N . ASP A 1 91 ? 8.424 0.201 0.118 1.00 92.56 91 ASP A N 1
ATOM 704 C CA . ASP A 1 91 ? 9.770 -0.273 -0.205 1.00 92.56 91 ASP A CA 1
ATOM 705 C C . ASP A 1 91 ? 9.845 -0.735 -1.659 1.00 92.56 91 ASP A C 1
ATOM 707 O O . ASP A 1 91 ? 8.868 -0.794 -2.400 1.00 92.56 91 ASP A O 1
ATOM 711 N N . TYR A 1 92 ? 11.053 -1.051 -2.077 1.00 87.44 92 TYR A N 1
ATOM 712 C CA . TYR A 1 92 ? 11.351 -1.557 -3.387 1.00 87.44 92 TYR A CA 1
ATOM 713 C C . TYR A 1 92 ? 10.858 -3.001 -3.578 1.00 87.44 92 TYR A C 1
ATOM 715 O O . TYR A 1 92 ? 11.125 -3.857 -2.726 1.00 87.44 92 TYR A O 1
ATOM 723 N N . PRO A 1 93 ? 10.215 -3.313 -4.719 1.00 85.31 93 PRO A N 1
ATOM 724 C CA . PRO A 1 93 ? 9.596 -4.618 -4.963 1.00 85.31 93 PRO A CA 1
ATOM 725 C C . PRO A 1 93 ? 10.566 -5.806 -4.974 1.00 85.31 93 PRO A C 1
ATOM 727 O O . PRO A 1 93 ? 10.133 -6.933 -4.788 1.00 85.31 93 PRO A O 1
ATOM 730 N N . TRP A 1 94 ? 11.871 -5.592 -5.164 1.00 81.56 94 TRP A N 1
ATOM 731 C CA . TRP A 1 94 ? 12.873 -6.669 -5.174 1.00 81.56 94 TRP A CA 1
ATOM 732 C C . TRP A 1 94 ? 13.447 -7.013 -3.799 1.00 81.56 94 TRP A C 1
ATOM 734 O O . TRP A 1 94 ? 14.198 -7.979 -3.675 1.00 81.56 94 TRP A O 1
ATOM 744 N N . ARG A 1 95 ? 13.177 -6.202 -2.768 1.00 82.19 95 ARG A N 1
ATOM 745 C CA . ARG A 1 95 ? 13.778 -6.403 -1.441 1.00 82.19 95 ARG A CA 1
ATOM 746 C C . ARG A 1 95 ? 13.075 -7.509 -0.647 1.00 82.19 95 ARG A C 1
ATOM 748 O O . ARG A 1 95 ? 13.647 -8.042 0.299 1.00 82.19 95 ARG A O 1
ATOM 755 N N . SER A 1 96 ? 11.838 -7.834 -1.018 1.00 84.12 96 SER A N 1
ATOM 756 C CA . SER A 1 96 ? 11.048 -8.918 -0.443 1.00 84.12 96 SER A CA 1
ATOM 757 C C . SER A 1 96 ? 9.882 -9.281 -1.362 1.00 84.12 96 SER A C 1
ATOM 759 O O . SER A 1 96 ? 9.620 -8.611 -2.355 1.00 84.12 96 SER A O 1
ATOM 761 N N . ASN A 1 97 ? 9.125 -10.298 -0.976 1.00 82.88 97 ASN A N 1
ATOM 762 C CA . ASN A 1 97 ? 7.985 -10.820 -1.717 1.00 82.88 97 ASN A CA 1
ATOM 763 C C . ASN A 1 97 ? 6.672 -10.089 -1.367 1.00 82.88 97 ASN A C 1
ATOM 765 O O . ASN A 1 97 ? 5.649 -10.708 -1.083 1.00 82.88 97 ASN A O 1
ATOM 769 N N . TYR A 1 98 ? 6.687 -8.751 -1.353 1.00 83.62 98 TYR A N 1
ATOM 770 C CA . TYR A 1 98 ? 5.514 -7.945 -0.972 1.00 83.62 98 TYR A CA 1
ATOM 771 C C . TYR A 1 98 ? 4.347 -8.053 -1.976 1.00 83.62 98 TYR A C 1
ATOM 773 O O . TYR A 1 98 ? 3.193 -7.833 -1.614 1.00 83.62 98 TYR A O 1
ATOM 781 N N . CYS A 1 99 ? 4.642 -8.411 -3.230 1.00 85.31 99 CYS A N 1
ATOM 782 C CA . CYS A 1 99 ? 3.668 -8.520 -4.321 1.00 85.31 99 CYS A CA 1
ATOM 783 C C . CYS A 1 99 ? 3.266 -9.959 -4.674 1.00 85.31 99 CYS A C 1
ATOM 785 O O . CYS A 1 99 ? 2.615 -10.163 -5.699 1.00 85.31 99 CYS A O 1
ATOM 787 N N . ASP A 1 100 ? 3.634 -10.966 -3.877 1.00 83.75 100 ASP A N 1
ATOM 788 C CA . ASP A 1 100 ? 3.293 -12.355 -4.200 1.00 83.75 100 ASP A CA 1
ATOM 789 C C . ASP A 1 100 ? 1.766 -12.535 -4.269 1.00 83.75 100 ASP A C 1
ATOM 791 O O . ASP A 1 100 ? 1.045 -12.353 -3.287 1.00 83.75 100 ASP A O 1
ATOM 795 N N . GLY A 1 101 ? 1.262 -12.871 -5.462 1.00 80.12 101 GLY A N 1
ATOM 796 C CA . GLY A 1 101 ? -0.170 -13.053 -5.719 1.00 80.12 101 GLY A CA 1
ATOM 797 C C . GLY A 1 101 ? -0.993 -11.762 -5.832 1.00 80.12 101 GLY A C 1
ATOM 798 O O . GLY A 1 101 ? -2.220 -11.847 -5.870 1.00 80.12 101 GLY A O 1
ATOM 799 N N . LYS A 1 102 ? -0.351 -10.589 -5.906 1.00 85.50 102 LYS A N 1
ATOM 800 C CA . LYS A 1 102 ? -0.997 -9.277 -6.078 1.00 85.50 102 LYS A CA 1
ATOM 801 C C . LYS A 1 102 ? -0.615 -8.636 -7.411 1.00 85.50 102 LYS A C 1
ATOM 803 O O . LYS A 1 102 ? 0.393 -8.980 -8.022 1.00 85.50 102 LYS A O 1
ATOM 808 N N . GLN A 1 103 ? -1.446 -7.707 -7.864 1.00 85.56 103 GLN A N 1
ATOM 809 C CA . GLN A 1 103 ? -1.225 -6.913 -9.069 1.00 85.56 103 GLN A CA 1
ATOM 810 C C . GLN A 1 103 ? -0.560 -5.577 -8.723 1.00 85.56 103 GLN A C 1
ATOM 812 O O . GLN A 1 103 ? -0.533 -5.163 -7.565 1.00 85.56 103 GLN A O 1
ATOM 817 N N . LEU A 1 104 ? -0.035 -4.895 -9.734 1.00 83.69 104 LEU A N 1
ATOM 818 C CA . LEU A 1 104 ? 0.397 -3.505 -9.624 1.00 83.69 104 LEU A CA 1
ATOM 819 C C . LEU A 1 104 ? -0.685 -2.632 -10.251 1.00 83.69 104 LEU A C 1
ATOM 821 O O . LEU A 1 104 ? -1.126 -2.906 -11.367 1.00 83.69 104 LEU A O 1
ATOM 825 N N . ALA A 1 105 ? -1.142 -1.606 -9.540 1.00 81.31 105 ALA A N 1
ATOM 826 C CA . ALA A 1 105 ? -2.137 -0.683 -10.064 1.00 81.31 105 ALA A CA 1
ATOM 827 C C . ALA A 1 105 ? -1.536 0.242 -11.132 1.00 81.31 105 ALA A C 1
ATOM 829 O O . ALA A 1 105 ? -2.210 0.594 -12.101 1.00 81.31 105 ALA A O 1
ATOM 830 N N . ASN A 1 106 ? -0.264 0.619 -10.972 1.00 74.06 106 ASN A N 1
ATOM 831 C CA . ASN A 1 106 ? 0.420 1.555 -11.858 1.00 74.06 106 ASN A CA 1
ATOM 832 C C . ASN A 1 106 ? 1.396 0.857 -12.812 1.00 74.06 106 ASN A C 1
ATOM 834 O O . ASN A 1 106 ? 2.475 0.442 -12.402 1.00 74.06 106 ASN A O 1
ATOM 838 N N . ILE A 1 107 ? 1.099 0.843 -14.115 1.00 65.19 107 ILE A N 1
ATOM 839 C CA . ILE A 1 107 ? 1.890 0.149 -15.162 1.00 65.19 107 ILE A CA 1
ATOM 840 C C . ILE A 1 107 ? 3.364 0.615 -15.237 1.00 65.19 107 ILE A C 1
ATOM 842 O O . ILE A 1 107 ? 4.236 -0.140 -15.663 1.00 65.19 107 ILE A O 1
ATOM 846 N N . ILE A 1 108 ? 3.700 1.820 -14.755 1.00 64.06 108 ILE A N 1
ATOM 847 C CA . ILE A 1 108 ? 5.099 2.297 -14.686 1.00 64.06 108 ILE A CA 1
ATOM 848 C C . ILE A 1 108 ? 5.977 1.330 -13.860 1.00 64.06 108 ILE A C 1
ATOM 850 O O . ILE A 1 108 ? 7.149 1.126 -14.177 1.00 64.06 108 ILE A O 1
ATOM 854 N N . THR A 1 109 ? 5.404 0.663 -12.852 1.00 57.38 109 THR A N 1
ATOM 855 C CA . THR A 1 109 ? 6.095 -0.372 -12.059 1.00 57.38 109 THR A CA 1
ATOM 856 C C . THR A 1 109 ? 6.336 -1.679 -12.811 1.00 57.38 109 THR A C 1
ATOM 858 O O . THR A 1 109 ? 7.309 -2.377 -12.518 1.00 57.38 109 THR A O 1
ATOM 861 N N . GLU A 1 110 ? 5.503 -2.027 -13.797 1.00 55.44 110 GLU A N 1
ATOM 862 C CA . GLU A 1 110 ? 5.649 -3.275 -14.555 1.00 55.44 110 GLU A CA 1
ATOM 863 C C . GLU A 1 110 ? 6.909 -3.265 -15.422 1.00 55.44 110 GLU A C 1
ATOM 865 O O . GLU A 1 110 ? 7.611 -4.278 -15.504 1.00 55.44 110 GLU A O 1
ATOM 870 N N . ILE A 1 111 ? 7.256 -2.117 -16.016 1.00 55.59 111 ILE A N 1
ATOM 871 C CA . ILE A 1 111 ? 8.468 -1.974 -16.841 1.00 55.59 111 ILE A CA 1
ATOM 872 C C . ILE A 1 111 ? 9.725 -2.212 -15.991 1.00 55.59 111 ILE A C 1
ATOM 874 O O . ILE A 1 111 ? 10.691 -2.825 -16.448 1.00 55.59 111 ILE A O 1
ATOM 878 N N . TYR A 1 112 ? 9.710 -1.791 -14.729 1.00 55.72 112 TYR A N 1
ATOM 879 C CA . TYR A 1 112 ? 10.827 -1.993 -13.815 1.00 55.72 112 TYR A CA 1
ATOM 880 C C . TYR A 1 112 ? 10.908 -3.446 -13.294 1.00 55.72 112 TYR A C 1
ATOM 882 O O . TYR A 1 112 ? 11.975 -4.065 -13.336 1.00 55.72 112 TYR A O 1
ATOM 890 N N . ASN A 1 113 ? 9.780 -4.052 -12.907 1.00 55.47 113 ASN A N 1
ATOM 891 C CA . ASN A 1 113 ? 9.742 -5.426 -12.382 1.00 55.47 113 ASN A CA 1
ATOM 892 C C . ASN A 1 113 ? 10.021 -6.505 -13.444 1.00 55.47 113 ASN A C 1
ATOM 894 O O . ASN A 1 113 ? 10.662 -7.519 -13.150 1.00 55.47 113 ASN A O 1
ATOM 898 N N . SER A 1 114 ? 9.628 -6.266 -14.698 1.00 55.69 114 SER A N 1
ATOM 899 C CA . SER A 1 114 ? 9.934 -7.158 -15.828 1.00 55.69 114 SER A CA 1
ATOM 900 C C . SER A 1 114 ? 11.441 -7.284 -16.079 1.00 55.69 114 SER A C 1
ATOM 902 O O . SER A 1 114 ? 11.929 -8.365 -16.411 1.00 55.69 114 SER A O 1
ATOM 904 N N . ASN A 1 115 ? 12.193 -6.201 -15.861 1.00 53.44 115 ASN A N 1
ATOM 905 C CA . ASN A 1 115 ? 13.651 -6.186 -15.992 1.00 53.44 115 ASN A CA 1
ATOM 906 C C . ASN A 1 115 ? 14.366 -6.852 -14.795 1.00 53.44 115 ASN A C 1
ATOM 908 O O . ASN A 1 115 ? 15.443 -7.425 -14.961 1.00 53.44 115 ASN A O 1
ATOM 912 N N . LEU A 1 116 ? 13.764 -6.855 -13.600 1.00 53.84 116 LEU A N 1
ATOM 913 C CA . LEU A 1 116 ? 14.334 -7.491 -12.403 1.00 53.84 116 LEU A CA 1
ATOM 914 C C . LEU A 1 116 ? 14.154 -9.011 -12.350 1.00 53.84 116 LEU A C 1
ATOM 916 O O . LEU A 1 116 ? 15.048 -9.712 -11.868 1.00 53.84 116 LEU A O 1
ATOM 920 N N . LYS A 1 117 ? 13.048 -9.546 -12.889 1.00 54.31 117 LYS A N 1
ATOM 921 C CA . LYS A 1 117 ? 12.814 -11.002 -12.968 1.00 54.31 117 LYS A CA 1
ATOM 922 C C . LYS A 1 117 ? 13.935 -11.731 -13.732 1.00 54.31 117 LYS A C 1
ATOM 924 O O . LYS A 1 117 ? 14.242 -12.886 -13.437 1.00 54.31 117 LYS A O 1
ATOM 929 N N . TRP A 1 118 ? 14.596 -11.036 -14.662 1.00 44.84 118 TRP A N 1
ATOM 930 C CA . TRP A 1 118 ? 15.767 -11.532 -15.391 1.00 44.84 118 TRP A CA 1
ATOM 931 C C . TRP A 1 118 ? 17.084 -11.470 -14.602 1.00 44.84 118 TRP A C 1
ATOM 933 O O . TRP A 1 118 ? 17.945 -12.326 -14.803 1.00 44.84 118 TRP A O 1
ATOM 943 N N . LEU A 1 119 ? 17.259 -10.505 -13.693 1.00 50.03 119 LEU A N 1
ATOM 944 C CA . LEU A 1 119 ? 18.497 -10.350 -12.915 1.00 50.03 119 LEU A CA 1
ATOM 945 C C . LEU A 1 119 ? 18.562 -11.293 -11.702 1.00 50.03 119 LEU A C 1
ATOM 947 O O . LEU A 1 119 ? 19.647 -11.751 -11.353 1.00 50.03 119 LEU A O 1
ATOM 951 N N . GLY A 1 120 ? 17.416 -11.651 -11.112 1.00 46.59 120 GLY A N 1
ATOM 952 C CA . GLY A 1 120 ? 17.340 -12.605 -9.994 1.00 46.59 120 GLY A CA 1
ATOM 953 C C . GLY A 1 120 ? 17.534 -14.080 -10.377 1.00 46.59 120 GLY A C 1
ATOM 954 O O . GLY A 1 120 ? 17.765 -14.910 -9.506 1.00 46.59 120 GLY A O 1
ATOM 955 N N . SER A 1 121 ? 17.490 -14.425 -11.669 1.00 46.94 121 SER A N 1
ATOM 956 C CA . SER A 1 121 ? 17.616 -15.819 -12.140 1.00 46.94 121 SER A CA 1
ATOM 957 C C . SER A 1 121 ? 19.067 -16.261 -12.417 1.00 46.94 121 SER A C 1
ATOM 959 O O . SER A 1 121 ? 19.289 -17.361 -12.913 1.00 46.94 121 SER A O 1
ATOM 961 N N . ARG A 1 122 ? 20.075 -15.428 -12.109 1.00 49.59 122 ARG A N 1
ATOM 962 C CA . ARG A 1 122 ? 21.515 -15.754 -12.243 1.00 49.59 122 ARG A CA 1
ATOM 963 C C . ARG A 1 122 ? 22.191 -16.080 -10.902 1.00 49.59 122 ARG A C 1
ATOM 965 O O . ARG A 1 122 ? 23.378 -15.825 -10.728 1.00 49.59 122 ARG A O 1
ATOM 972 N N . GLY A 1 123 ? 21.423 -16.610 -9.953 1.00 49.97 123 GLY A N 1
ATOM 973 C CA . GLY A 1 123 ? 21.860 -16.840 -8.576 1.00 49.97 123 GLY A CA 1
ATOM 974 C C . GLY A 1 123 ? 22.144 -18.286 -8.176 1.00 49.97 123 GLY A C 1
ATOM 975 O O . GLY A 1 123 ? 22.323 -18.499 -6.987 1.00 49.97 123 GLY A O 1
ATOM 976 N N . ASP A 1 124 ? 22.186 -19.265 -9.089 1.00 50.69 124 ASP A N 1
ATOM 977 C CA . ASP A 1 124 ? 22.519 -20.642 -8.701 1.00 50.69 124 ASP A CA 1
ATOM 978 C C . ASP A 1 124 ? 23.262 -21.427 -9.791 1.00 50.69 124 ASP A C 1
ATOM 980 O O . ASP A 1 124 ? 22.869 -21.432 -10.956 1.00 50.69 124 ASP A O 1
ATOM 984 N N . SER A 1 125 ? 24.293 -22.164 -9.358 1.00 49.88 125 SER A N 1
ATOM 985 C CA . SER A 1 125 ? 25.240 -23.018 -10.110 1.00 49.88 125 SER A CA 1
ATOM 986 C C . SER A 1 125 ? 26.536 -22.344 -10.586 1.00 49.88 125 SER A C 1
ATOM 988 O O . SER A 1 125 ? 26.665 -21.934 -11.737 1.00 49.88 125 SER A O 1
ATOM 990 N N . GLY A 1 126 ? 27.555 -22.309 -9.717 1.00 43.00 126 GLY A N 1
ATOM 991 C CA . GLY A 1 126 ? 28.909 -21.938 -10.143 1.00 43.00 126 GLY A CA 1
ATOM 992 C C . GLY A 1 126 ? 30.011 -21.932 -9.083 1.00 43.00 126 GLY A C 1
ATOM 993 O O . GLY A 1 126 ? 30.929 -21.125 -9.186 1.00 43.00 126 GLY A O 1
ATOM 994 N N . ALA A 1 127 ? 29.968 -22.801 -8.069 1.00 52.03 127 ALA A N 1
ATOM 995 C CA . ALA A 1 127 ? 31.170 -23.096 -7.288 1.00 52.03 127 ALA A CA 1
ATOM 996 C C . ALA A 1 127 ? 32.144 -23.886 -8.184 1.00 52.03 127 ALA A C 1
ATOM 998 O O . ALA A 1 127 ? 31.977 -25.086 -8.387 1.00 52.03 127 ALA A O 1
ATOM 999 N N . GLY A 1 128 ? 33.123 -23.199 -8.776 1.00 44.06 128 GLY A N 1
ATOM 1000 C CA . GLY A 1 128 ? 34.045 -23.797 -9.741 1.00 44.06 128 GLY A CA 1
ATOM 1001 C C . GLY A 1 128 ? 35.288 -22.950 -9.998 1.00 44.06 128 GLY A C 1
ATOM 1002 O O . GLY A 1 128 ? 35.395 -22.292 -11.022 1.00 44.06 128 GLY A O 1
ATOM 1003 N N . LEU A 1 129 ? 36.229 -23.017 -9.055 1.00 51.03 129 LEU A N 1
ATOM 1004 C CA . LEU A 1 129 ? 37.678 -23.015 -9.290 1.00 51.03 129 LEU A CA 1
ATOM 1005 C C . LEU A 1 129 ? 38.299 -21.826 -10.068 1.00 51.03 129 LEU A C 1
ATOM 1007 O O . LEU A 1 129 ? 38.640 -21.928 -11.243 1.00 51.03 129 LEU A O 1
ATOM 1011 N N . LEU A 1 130 ? 38.618 -20.735 -9.361 1.00 51.16 130 LEU A N 1
ATOM 1012 C CA . LEU A 1 130 ? 39.699 -19.828 -9.773 1.00 51.16 130 LEU A CA 1
ATOM 1013 C C . LEU A 1 130 ? 41.030 -20.351 -9.212 1.00 51.16 130 LEU A C 1
ATOM 1015 O O . LEU A 1 130 ? 41.444 -19.990 -8.110 1.00 51.16 130 LEU A O 1
ATOM 1019 N N . THR A 1 131 ? 41.718 -21.216 -9.961 1.00 53.16 131 THR A N 1
ATOM 1020 C CA . THR A 1 131 ? 43.142 -21.481 -9.716 1.00 53.16 131 THR A CA 1
ATOM 1021 C C . THR A 1 131 ? 43.935 -20.220 -10.057 1.00 53.16 131 THR A C 1
ATOM 1023 O O . THR A 1 131 ? 43.929 -19.777 -11.209 1.00 53.16 131 THR A O 1
ATOM 1026 N N . ARG A 1 132 ? 44.621 -19.644 -9.062 1.00 55.22 132 ARG A N 1
ATOM 1027 C CA . ARG A 1 132 ? 45.637 -18.601 -9.265 1.00 55.22 132 ARG A CA 1
ATOM 1028 C C . ARG A 1 132 ? 46.661 -19.095 -10.289 1.00 55.22 132 ARG A C 1
ATOM 1030 O O . ARG A 1 132 ? 47.308 -20.110 -10.049 1.00 55.22 132 ARG A O 1
ATOM 1037 N N . ARG A 1 133 ? 46.825 -18.373 -11.400 1.00 55.09 133 ARG A N 1
ATOM 1038 C CA . ARG A 1 133 ? 48.051 -18.471 -12.199 1.00 55.09 133 ARG A CA 1
ATOM 1039 C C . ARG A 1 133 ? 49.150 -17.723 -11.453 1.00 55.09 133 ARG A C 1
ATOM 1041 O O . ARG A 1 133 ? 48.988 -16.541 -11.156 1.00 55.09 133 ARG A O 1
ATOM 1048 N N . THR A 1 134 ? 50.186 -18.472 -11.097 1.00 58.03 134 THR A N 1
ATOM 1049 C CA . THR A 1 134 ? 51.542 -17.988 -10.813 1.00 58.03 134 THR A CA 1
ATOM 1050 C C . THR A 1 134 ? 52.146 -17.341 -12.045 1.00 58.03 134 THR A C 1
ATOM 1052 O O . THR A 1 134 ? 51.868 -17.872 -13.147 1.00 58.03 134 THR A O 1
#

Sequence (134 aa):
MAATFDYGSEVTRVANGLRDNQHCTSGHRKRLASAQRQDQEDPCKTKSKVVGDVTYCDRYWECINSQPELYDCPNGLVFAGKHRGVTEGCDYPWRSNYCDGKQLANIITEIYNSNLKWLGSRGDSGAGLLTRRT

Foldseek 3Di:
DDDDDDDDDDDDDDDDDDDDPDDDDDDDDDDPDDPDPPPDDQLLPDPQQKAADPAAQQKIWGQDPNDTDIDGHPPLWGAQDAPDADPRRTHHCVVDVSQVNHDHPDCVNVVVVVVVVVVVVVPDDDPDDDDDDD

Organism: NCBI:txid139723

Secondary structure (DSSP, 8-state):
--------------------------S----S-S--------GGGSTTSEEE-SSBTTEEEEEETTEEEEEEPGGG-EE--TT-TTBTTEE-TTSS-TTTT-B-SSTHHHHHHHHHHHHTTS-S------PPP-